Protein AF-A0A524F7F5-F1 (afdb_monomer)

Nearest PDB structures (foldseek):
  3ro3-assembly1_A  TM=8.842E-01  e=9.161E-01  Mus musculus
  8glv-assembly1_Lf  TM=8.700E-01  e=9.161E-01  Chlamydomonas reinhardtii
  8gac-assembly1_A  TM=6.993E-01  e=9.771E-01  synthetic construct
  4wnd-assembly1_A  TM=5.232E-01  e=1.186E+00  Homo sapiens
  3myf-assembly1_A  TM=6.957E-01  e=7.208E+00  Shewanella sp. W3-18-1

Secondary structure (DSSP, 8-state):
-HHHHHHHHHHHHHHHHHHHHHHTT-HHHHHHHHHHHHHHHHHTT-HHHHHHHHHHHHHHHHHHHHT-

Sequence (68 aa):
MAEDDFMVRRGQLSESLADQHLTVMEYDKSKKFYEEAYKYFKKGGHLQHADRVKKKYAECVKKINGTQ

Radius of gyration: 12.15 Å; Cα contacts (8 Å, |Δi|>4): 68; chains: 1; bounding box: 27×21×37 Å

Solvent-accessible surface area (backbone atoms only — not comparable to full-atom values): 3419 Å² total; per-residue (Å²): 122,70,66,43,56,52,26,41,53,51,13,52,51,26,40,52,52,15,53,53,26,48,76,72,66,38,52,73,60,13,51,54,25,31,55,49,14,30,52,24,15,51,73,44,67,37,53,71,58,21,52,52,40,51,52,55,45,54,52,51,51,48,55,61,66,67,73,108

Foldseek 3Di:
DVLLVVLQVQLVVLQVVLVVCLVVVVLVSSLVSLVSSLVSCVVSVVVVSNVVSVVVNVVSVVVVVVVD

pLDDT: mean 85.3, std 10.86, range [46.41, 94.31]

Structure (mmCIF, N/CA/C/O backbone):
data_AF-A0A524F7F5-F1
#
_entry.id   AF-A0A524F7F5-F1
#
loop_
_atom_site.group_PDB
_atom_site.id
_atom_site.type_symbol
_atom_site.label_atom_id
_atom_site.label_alt_id
_atom_site.label_comp_id
_atom_site.label_asym_id
_atom_site.label_entity_id
_atom_site.label_seq_id
_atom_site.pdbx_PDB_ins_code
_atom_site.Cartn_x
_atom_site.Cartn_y
_atom_site.Cartn_z
_atom_site.occupancy
_atom_site.B_iso_or_equiv
_atom_site.auth_seq_id
_atom_site.auth_comp_id
_atom_site.auth_asym_id
_atom_site.auth_atom_id
_atom_site.pdbx_PDB_model_num
ATOM 1 N N . MET A 1 1 ? 14.459 -2.346 -20.315 1.00 55.38 1 MET A N 1
ATOM 2 C CA . MET A 1 1 ? 15.065 -2.319 -18.963 1.00 55.38 1 MET A CA 1
ATOM 3 C C . MET A 1 1 ? 14.754 -1.044 -18.167 1.00 55.38 1 MET A C 1
ATOM 5 O O . MET A 1 1 ? 14.755 -1.136 -16.954 1.00 55.38 1 MET A O 1
ATOM 9 N N . ALA A 1 2 ? 14.448 0.115 -18.774 1.00 60.09 2 ALA A N 1
ATOM 10 C CA . ALA A 1 2 ? 14.222 1.366 -18.022 1.00 60.09 2 ALA A CA 1
ATOM 11 C C . ALA A 1 2 ? 12.820 1.524 -17.382 1.00 60.09 2 ALA A C 1
ATOM 13 O O . ALA A 1 2 ? 12.689 2.178 -16.350 1.00 60.09 2 ALA A O 1
ATOM 14 N N . GLU A 1 3 ? 11.771 0.940 -17.968 1.00 59.06 3 GLU A N 1
ATOM 15 C CA . GLU A 1 3 ? 10.396 1.081 -17.449 1.00 59.06 3 GLU A CA 1
ATOM 16 C C . GLU A 1 3 ? 10.154 0.288 -16.159 1.00 59.06 3 GLU A C 1
ATOM 18 O O . GLU A 1 3 ? 9.415 0.742 -15.287 1.00 59.06 3 GLU A O 1
ATOM 23 N N . ASP A 1 4 ? 10.824 -0.852 -16.015 1.00 66.50 4 ASP A N 1
ATOM 24 C CA . ASP A 1 4 ? 10.724 -1.726 -14.844 1.00 66.50 4 ASP A CA 1
ATOM 25 C C . ASP A 1 4 ? 11.260 -1.018 -13.585 1.00 66.50 4 ASP A C 1
ATOM 27 O O . ASP A 1 4 ? 10.569 -0.913 -12.571 1.00 66.50 4 ASP A O 1
ATOM 31 N N . ASP A 1 5 ? 12.432 -0.382 -13.703 1.00 78.06 5 ASP A N 1
ATOM 32 C CA . ASP A 1 5 ? 13.076 0.388 -12.630 1.00 78.06 5 ASP A CA 1
ATOM 33 C C . ASP A 1 5 ? 12.213 1.583 -12.186 1.00 78.06 5 ASP A C 1
ATOM 35 O O . ASP A 1 5 ? 12.076 1.870 -10.995 1.00 78.06 5 ASP A O 1
ATOM 39 N N . PHE A 1 6 ? 11.561 2.260 -13.139 1.00 83.69 6 PHE A N 1
ATOM 40 C CA . PHE A 1 6 ? 10.661 3.374 -12.839 1.00 83.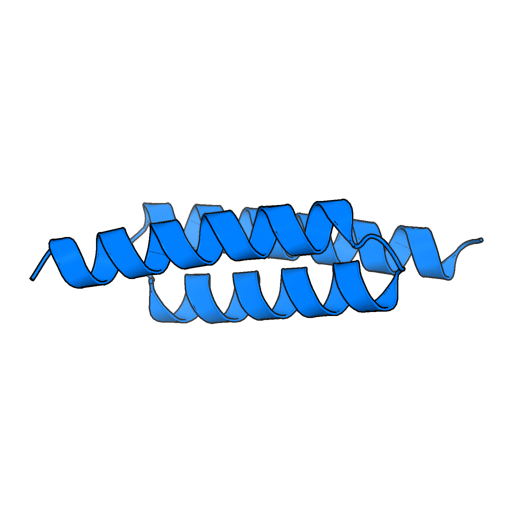69 6 PHE A CA 1
ATOM 41 C C . PHE A 1 6 ? 9.417 2.916 -12.066 1.00 83.69 6 PHE A C 1
ATOM 43 O O . PHE A 1 6 ? 9.023 3.557 -11.087 1.00 83.69 6 PHE A O 1
ATOM 50 N N . MET A 1 7 ? 8.808 1.797 -12.470 1.00 85.25 7 MET A N 1
ATOM 51 C CA . MET A 1 7 ? 7.649 1.235 -11.772 1.00 85.25 7 MET A CA 1
ATOM 52 C C . MET A 1 7 ? 8.019 0.759 -10.365 1.00 85.25 7 MET A C 1
ATOM 54 O O . MET A 1 7 ? 7.279 1.032 -9.420 1.00 85.25 7 MET A O 1
ATOM 58 N N . VAL A 1 8 ? 9.183 0.130 -10.190 1.00 85.25 8 VAL A N 1
ATOM 59 C CA . VAL A 1 8 ? 9.682 -0.287 -8.870 1.00 85.25 8 VAL A CA 1
ATOM 60 C C . VAL A 1 8 ? 9.900 0.903 -7.953 1.00 85.25 8 VAL A C 1
ATOM 62 O O . VAL A 1 8 ? 9.380 0.903 -6.837 1.00 85.25 8 VAL A O 1
ATOM 65 N N . ARG A 1 9 ? 10.614 1.937 -8.413 1.00 89.38 9 ARG A N 1
ATOM 66 C CA . ARG A 1 9 ? 10.872 3.138 -7.602 1.00 89.38 9 ARG A CA 1
ATOM 67 C C . ARG A 1 9 ? 9.581 3.822 -7.185 1.00 89.38 9 ARG A C 1
ATOM 69 O O . ARG A 1 9 ? 9.445 4.246 -6.041 1.00 89.38 9 ARG A O 1
ATOM 76 N N . ARG A 1 10 ? 8.610 3.897 -8.095 1.00 91.75 10 ARG A N 1
ATOM 77 C CA . ARG A 1 10 ? 7.301 4.484 -7.809 1.00 91.75 10 ARG A CA 1
ATOM 78 C C . ARG A 1 10 ? 6.510 3.637 -6.810 1.00 91.75 10 ARG A C 1
ATOM 80 O O . ARG A 1 10 ? 5.915 4.194 -5.897 1.00 91.75 10 ARG A O 1
ATOM 87 N N . GLY A 1 11 ? 6.582 2.309 -6.917 1.00 92.81 11 GLY A N 1
ATOM 88 C CA . GLY A 1 11 ? 6.018 1.389 -5.928 1.00 92.81 11 GLY A CA 1
ATOM 89 C C . GLY A 1 11 ? 6.634 1.553 -4.536 1.00 92.81 11 GLY A C 1
ATOM 90 O O . GLY A 1 11 ? 5.903 1.631 -3.551 1.00 92.81 11 GLY A O 1
ATOM 91 N N . GLN A 1 12 ? 7.962 1.671 -4.453 1.00 92.06 12 GLN A N 1
ATOM 92 C CA . GLN A 1 12 ? 8.686 1.894 -3.196 1.00 92.06 12 GLN A CA 1
ATOM 93 C C . GLN A 1 12 ? 8.333 3.243 -2.563 1.00 92.06 12 GLN A C 1
ATOM 95 O O . GLN A 1 12 ? 8.074 3.307 -1.364 1.00 92.06 12 GLN A O 1
ATOM 100 N N . LEU A 1 13 ? 8.266 4.308 -3.366 1.00 94.06 13 LEU A N 1
ATOM 101 C CA . LEU A 1 13 ? 7.861 5.630 -2.895 1.00 94.06 13 LEU A CA 1
ATOM 102 C C . LEU A 1 13 ? 6.442 5.604 -2.314 1.00 94.06 13 LEU A C 1
ATOM 104 O O . LEU A 1 13 ? 6.215 6.112 -1.218 1.00 94.06 13 LEU A O 1
ATOM 108 N N . SER A 1 14 ? 5.496 4.981 -3.024 1.00 93.69 14 SER A N 1
ATOM 109 C CA . SER A 1 14 ? 4.125 4.815 -2.538 1.00 93.69 14 SER A CA 1
ATOM 110 C C . SER A 1 14 ? 4.072 3.984 -1.250 1.00 93.69 14 SER A C 1
ATOM 112 O O . SER A 1 14 ? 3.322 4.334 -0.346 1.00 93.69 14 SER A O 1
ATOM 114 N N . GLU A 1 15 ? 4.889 2.932 -1.112 1.00 93.19 15 GLU A N 1
ATOM 115 C CA . GLU A 1 15 ? 4.994 2.163 0.139 1.00 93.19 15 GLU A CA 1
ATOM 116 C C . GLU A 1 15 ? 5.464 3.051 1.304 1.00 93.19 15 GLU A C 1
ATOM 118 O O . GLU A 1 15 ? 4.839 3.049 2.362 1.00 93.19 15 GLU A O 1
ATOM 123 N N . SER A 1 16 ? 6.510 3.860 1.108 1.00 93.62 16 SER A N 1
ATOM 124 C CA . SER A 1 16 ? 7.013 4.770 2.147 1.00 93.62 16 SER A CA 1
ATOM 125 C C . SER A 1 16 ? 6.002 5.848 2.540 1.00 93.62 16 SER A C 1
ATOM 127 O O . SER A 1 16 ? 5.836 6.115 3.730 1.00 93.62 16 SER A O 1
ATOM 129 N N . LEU A 1 17 ? 5.293 6.438 1.572 1.00 93.81 17 LEU A N 1
ATOM 130 C CA . LEU A 1 17 ? 4.215 7.391 1.858 1.00 93.81 17 LEU A CA 1
ATOM 131 C C . LEU A 1 17 ? 3.084 6.725 2.647 1.00 93.81 17 LEU A C 1
ATOM 133 O O . LEU A 1 17 ? 2.554 7.315 3.587 1.00 93.81 17 LEU A O 1
ATOM 137 N N . ALA A 1 18 ? 2.735 5.481 2.313 1.00 92.69 18 ALA A N 1
ATOM 138 C CA . ALA A 1 18 ? 1.717 4.735 3.038 1.00 92.69 18 ALA A CA 1
ATOM 139 C C . ALA A 1 18 ? 2.109 4.481 4.502 1.00 92.69 18 ALA A C 1
ATOM 141 O O . ALA A 1 18 ? 1.267 4.643 5.389 1.00 92.69 18 ALA A O 1
ATOM 142 N N . ASP A 1 19 ? 3.372 4.122 4.751 1.00 91.31 19 ASP A N 1
ATOM 143 C CA . ASP A 1 19 ? 3.941 3.955 6.093 1.00 91.31 19 ASP A CA 1
ATOM 144 C C . ASP A 1 19 ? 3.946 5.290 6.871 1.00 91.31 19 ASP A C 1
ATOM 146 O O . ASP A 1 19 ? 3.551 5.323 8.035 1.00 91.31 19 ASP A O 1
ATOM 150 N N . GLN A 1 20 ? 4.287 6.417 6.235 1.00 93.00 20 GLN A N 1
ATOM 151 C CA . GLN A 1 20 ? 4.208 7.742 6.871 1.00 93.00 20 GLN A CA 1
ATOM 152 C C . GLN A 1 20 ? 2.771 8.146 7.214 1.00 93.00 20 GLN A C 1
ATOM 154 O O . GLN A 1 20 ? 2.502 8.604 8.319 1.00 93.00 20 GLN A O 1
ATOM 159 N N . HIS A 1 21 ? 1.817 7.945 6.304 1.00 90.62 21 HIS A N 1
ATOM 160 C CA . HIS A 1 21 ? 0.411 8.221 6.602 1.00 90.62 21 HIS A CA 1
ATOM 161 C C . HIS A 1 21 ? -0.136 7.306 7.702 1.00 90.62 21 HIS A C 1
ATOM 163 O O . HIS A 1 21 ? -1.002 7.717 8.471 1.00 90.62 21 HIS A O 1
ATOM 169 N N . LEU A 1 22 ? 0.395 6.087 7.821 1.00 87.06 22 LEU A N 1
ATOM 170 C CA . LEU A 1 22 ? 0.049 5.180 8.907 1.00 87.06 22 LEU A CA 1
ATOM 171 C C . LEU A 1 22 ? 0.524 5.707 10.270 1.00 87.06 22 LEU A C 1
ATO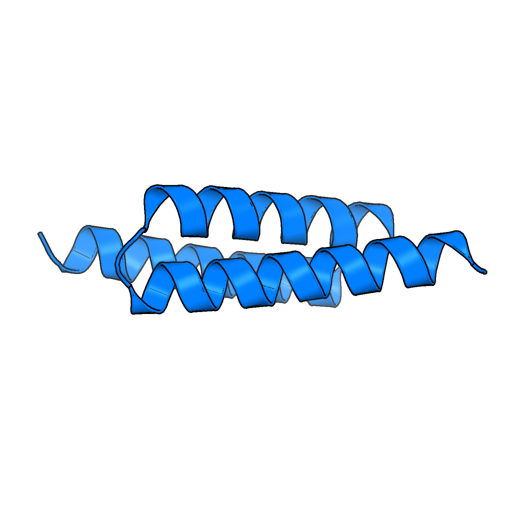M 173 O O . LEU A 1 22 ? -0.223 5.599 11.242 1.00 87.06 22 LEU A O 1
ATOM 177 N N . THR A 1 23 ? 1.723 6.295 10.357 1.00 88.06 23 THR A N 1
ATOM 178 C CA . THR A 1 23 ? 2.238 6.849 11.624 1.00 88.06 23 THR A CA 1
ATOM 179 C 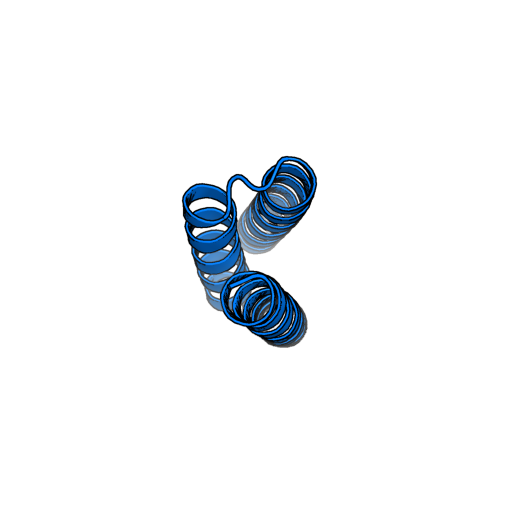C . THR A 1 23 ? 1.477 8.091 12.077 1.00 88.06 23 THR A C 1
ATOM 181 O O . THR A 1 23 ? 1.287 8.269 13.277 1.00 88.06 23 THR A O 1
ATOM 184 N N . VAL A 1 24 ? 0.975 8.909 11.145 1.00 90.25 24 VAL A N 1
ATOM 185 C CA . VAL A 1 24 ? 0.108 10.060 11.462 1.00 90.25 24 VAL A CA 1
ATOM 186 C C . VAL A 1 24 ? -1.380 9.698 11.576 1.00 90.25 24 VAL A C 1
ATOM 188 O O . VAL A 1 24 ? -2.219 10.591 11.650 1.00 90.25 24 VAL A O 1
ATOM 191 N N . MET A 1 25 ? -1.724 8.402 11.601 1.00 87.25 25 MET A N 1
ATOM 192 C CA . MET A 1 25 ? -3.104 7.892 11.696 1.00 87.25 25 MET A CA 1
ATOM 193 C C . MET A 1 25 ? -4.028 8.351 10.550 1.00 87.25 25 MET A C 1
ATOM 195 O O . MET A 1 25 ? -5.251 8.256 10.635 1.00 87.25 25 MET A O 1
ATOM 199 N N . GLU A 1 26 ? -3.462 8.790 9.423 1.00 88.94 26 GLU A N 1
ATOM 200 C CA . GLU A 1 26 ? -4.198 9.108 8.197 1.00 88.94 26 GLU A CA 1
ATOM 201 C C . GLU A 1 26 ? -4.461 7.836 7.386 1.00 88.94 26 GLU A C 1
ATOM 203 O O . GLU A 1 26 ? -3.972 7.622 6.272 1.00 88.94 26 GLU A O 1
ATOM 208 N N . TYR A 1 27 ? -5.266 6.964 7.972 1.00 85.19 27 TYR A N 1
ATOM 209 C CA . TYR A 1 27 ? -5.528 5.618 7.486 1.00 85.19 27 TYR A CA 1
ATOM 210 C C . TYR A 1 27 ? -6.112 5.554 6.070 1.00 85.19 27 TYR A C 1
ATOM 212 O O . TYR A 1 27 ? -5.745 4.675 5.289 1.00 85.19 27 TYR A O 1
ATOM 220 N N . ASP A 1 28 ? -6.980 6.499 5.708 1.00 87.44 28 ASP A N 1
ATOM 221 C CA . ASP A 1 28 ? -7.598 6.557 4.378 1.00 87.44 28 ASP A CA 1
ATOM 222 C C . ASP A 1 28 ? -6.559 6.844 3.278 1.00 87.44 28 ASP A C 1
ATOM 224 O O . ASP A 1 28 ? -6.543 6.206 2.222 1.00 87.44 28 ASP A O 1
ATOM 228 N N . LYS A 1 29 ? -5.613 7.749 3.565 1.00 90.12 29 LYS A N 1
ATOM 229 C CA . LYS A 1 29 ? -4.489 8.051 2.670 1.0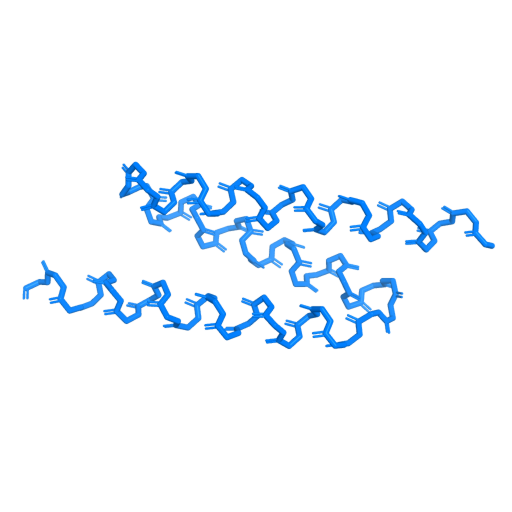0 90.12 29 LYS A CA 1
ATOM 230 C C . LYS A 1 29 ? -3.500 6.892 2.624 1.00 90.12 29 LYS A C 1
ATOM 232 O O . LYS A 1 29 ? -3.102 6.485 1.535 1.00 90.12 29 LYS A O 1
ATOM 237 N N . SER A 1 30 ? -3.163 6.314 3.779 1.00 90.69 30 SER A N 1
ATOM 238 C CA . SER A 1 30 ? -2.285 5.140 3.867 1.00 90.69 30 SER A CA 1
ATOM 239 C C . SER A 1 30 ? -2.795 3.987 2.993 1.00 90.69 30 SER A C 1
ATOM 241 O O . SER A 1 30 ? -2.036 3.428 2.200 1.00 90.69 30 SER A O 1
ATOM 243 N N . LYS A 1 31 ? -4.103 3.689 3.044 1.00 89.62 31 LYS A N 1
ATOM 244 C CA . LYS A 1 31 ? -4.731 2.672 2.186 1.00 89.62 31 LYS A CA 1
ATOM 245 C C . LYS A 1 31 ? -4.524 2.955 0.697 1.00 89.62 31 LYS A C 1
ATOM 247 O O . LYS A 1 31 ? -4.061 2.065 -0.014 1.00 89.62 31 LYS A O 1
ATOM 252 N N . LYS A 1 32 ? -4.811 4.181 0.241 1.00 92.50 32 L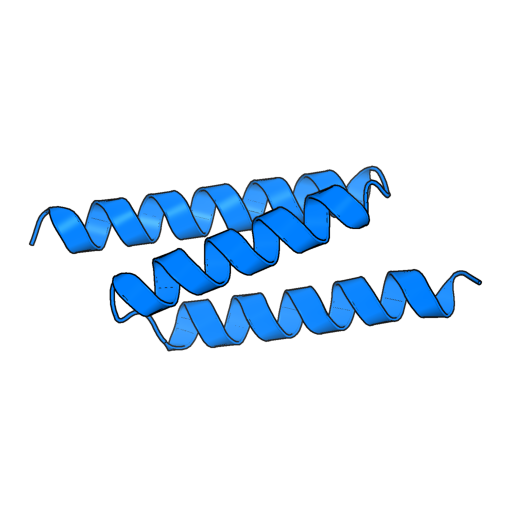YS A N 1
ATOM 253 C CA . LYS A 1 32 ? -4.649 4.573 -1.173 1.00 92.50 32 LYS A CA 1
ATOM 254 C C . LYS A 1 32 ? -3.213 4.382 -1.654 1.00 92.50 32 LYS A C 1
ATOM 256 O O . LYS A 1 32 ? -2.995 3.812 -2.722 1.00 92.50 32 LYS A O 1
ATOM 261 N N . PHE A 1 33 ? -2.236 4.786 -0.845 1.00 94.31 33 PHE A N 1
ATOM 262 C CA . PHE A 1 33 ? -0.825 4.641 -1.196 1.00 94.31 33 PHE A CA 1
ATOM 263 C C . PHE A 1 33 ? -0.357 3.180 -1.208 1.00 94.31 33 PHE A C 1
ATOM 265 O O . PHE A 1 33 ? 0.386 2.792 -2.109 1.00 94.31 33 PHE A O 1
ATOM 272 N N . TYR A 1 34 ? -0.836 2.335 -0.291 1.00 93.12 34 TYR A N 1
ATOM 273 C CA . TYR A 1 34 ? -0.559 0.896 -0.346 1.00 93.12 34 TYR A CA 1
ATOM 274 C C . TYR A 1 34 ? -1.177 0.225 -1.586 1.00 93.12 34 TYR A C 1
ATOM 276 O O . TYR A 1 34 ? -0.535 -0.622 -2.211 1.00 93.12 34 TYR A O 1
ATOM 284 N N . GLU A 1 35 ? -2.388 0.615 -1.993 1.00 91.81 35 GLU A N 1
ATOM 285 C CA . GLU A 1 35 ? -3.001 0.126 -3.236 1.00 91.81 35 GLU A CA 1
ATOM 286 C C . GLU A 1 35 ? -2.233 0.577 -4.486 1.00 91.81 35 GLU A C 1
ATOM 288 O O . GLU A 1 35 ? -2.061 -0.200 -5.431 1.00 91.81 35 GLU A O 1
ATOM 293 N N . GLU A 1 36 ? -1.745 1.818 -4.502 1.00 93.56 36 GLU A N 1
ATOM 294 C CA . GLU A 1 36 ? -0.877 2.319 -5.567 1.00 93.56 36 GLU A CA 1
ATOM 295 C C . GLU A 1 36 ? 0.450 1.562 -5.629 1.00 93.56 36 GLU A C 1
ATOM 297 O O . GLU A 1 36 ? 0.826 1.086 -6.703 1.00 93.56 36 GLU A O 1
ATOM 302 N N . ALA A 1 37 ? 1.114 1.365 -4.487 1.00 93.81 37 ALA A N 1
ATOM 303 C CA . ALA A 1 37 ? 2.347 0.590 -4.398 1.00 93.81 37 ALA A CA 1
ATOM 304 C C . ALA A 1 37 ? 2.156 -0.824 -4.966 1.00 93.81 37 ALA A C 1
ATOM 306 O O . ALA A 1 37 ? 2.936 -1.278 -5.806 1.00 93.81 37 ALA A O 1
ATOM 307 N N . TYR A 1 38 ? 1.06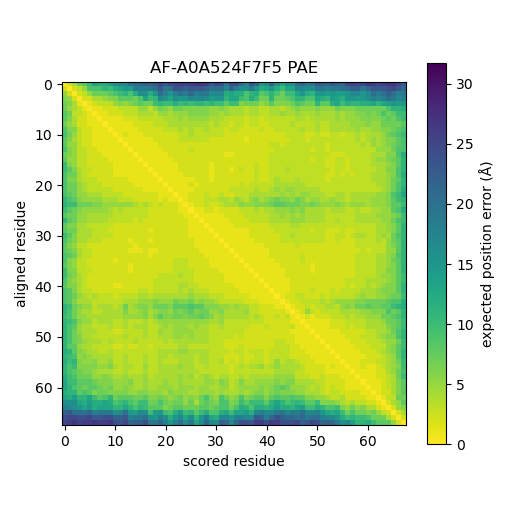0 -1.491 -4.588 1.00 93.69 38 TYR A N 1
ATOM 308 C CA . TYR A 1 38 ? 0.703 -2.808 -5.109 1.00 93.69 38 TYR A CA 1
ATOM 309 C C . TYR A 1 38 ? 0.534 -2.803 -6.635 1.00 93.69 38 TYR A C 1
ATOM 311 O O . TYR A 1 38 ? 1.062 -3.683 -7.322 1.00 93.69 38 TYR A O 1
ATOM 319 N N . LYS A 1 39 ? -0.167 -1.804 -7.189 1.00 92.75 39 LYS A N 1
ATOM 320 C CA . LYS A 1 39 ? -0.356 -1.666 -8.641 1.00 92.75 39 LYS A CA 1
ATOM 321 C C . LYS A 1 39 ? 0.973 -1.491 -9.374 1.00 92.75 39 LYS A C 1
ATOM 323 O O . LYS A 1 39 ? 1.150 -2.125 -10.412 1.00 92.75 39 LYS A O 1
ATOM 328 N N . TYR A 1 40 ? 1.896 -0.676 -8.864 1.00 91.88 40 TYR A N 1
ATOM 329 C CA . TYR A 1 40 ? 3.192 -0.467 -9.520 1.00 91.88 40 TYR A CA 1
ATOM 330 C C . TYR A 1 40 ? 4.088 -1.701 -9.450 1.00 91.88 40 TYR A C 1
ATOM 332 O O . TYR A 1 40 ? 4.611 -2.113 -10.482 1.00 91.88 40 TYR A O 1
ATOM 340 N N . PHE A 1 41 ? 4.185 -2.357 -8.289 1.00 90.75 41 PHE A N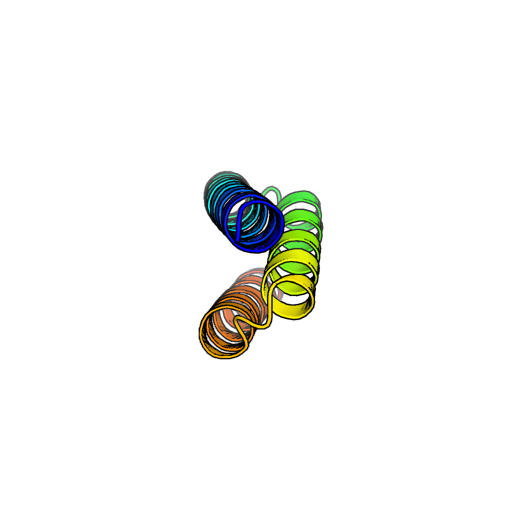 1
ATOM 341 C CA . PHE A 1 41 ? 4.952 -3.600 -8.171 1.00 90.75 41 PHE A CA 1
ATOM 342 C C . PHE A 1 41 ? 4.386 -4.716 -9.048 1.00 90.75 41 PHE A C 1
ATOM 344 O O . PHE A 1 41 ? 5.148 -5.463 -9.654 1.00 90.75 41 PHE A O 1
ATOM 351 N N . LYS A 1 42 ? 3.058 -4.805 -9.180 1.00 89.62 42 LYS A N 1
ATOM 352 C CA . LYS A 1 42 ? 2.422 -5.762 -10.091 1.00 89.62 42 LYS A CA 1
ATOM 353 C C . LYS A 1 42 ? 2.700 -5.434 -11.562 1.00 89.62 42 LYS A C 1
ATOM 355 O O . LYS A 1 42 ? 2.926 -6.355 -12.340 1.00 89.62 42 LYS A O 1
ATOM 360 N N . LYS A 1 43 ? 2.686 -4.151 -11.944 1.00 88.56 43 LYS A N 1
ATOM 361 C CA . LYS A 1 43 ? 2.978 -3.715 -13.321 1.00 88.56 43 LYS A CA 1
ATOM 362 C C . LYS A 1 43 ? 4.439 -3.934 -13.719 1.00 88.56 43 LYS A C 1
ATOM 364 O O . LYS A 1 43 ? 4.668 -4.353 -14.843 1.00 88.56 43 LYS A O 1
ATOM 369 N N . GLY A 1 44 ? 5.383 -3.731 -12.800 1.00 85.19 44 GLY A N 1
ATOM 370 C CA . GLY A 1 44 ? 6.800 -4.055 -13.012 1.00 85.19 44 GLY A CA 1
ATOM 371 C C . GLY A 1 44 ? 7.136 -5.542 -12.839 1.00 85.19 44 GLY A C 1
ATOM 372 O O . GLY A 1 44 ? 8.291 -5.895 -12.711 1.00 85.19 44 GLY A O 1
ATOM 373 N N . GLY A 1 45 ? 6.156 -6.445 -12.703 1.00 87.75 45 GLY A N 1
ATOM 374 C CA . GLY A 1 45 ? 6.435 -7.880 -12.529 1.00 87.75 45 GLY A CA 1
ATOM 375 C C . GLY A 1 45 ? 7.061 -8.282 -11.180 1.00 87.75 45 GLY A C 1
ATOM 376 O O . GLY A 1 45 ? 7.337 -9.460 -10.950 1.00 87.75 45 GLY A O 1
ATOM 377 N N . HIS A 1 46 ? 7.213 -7.355 -10.232 1.00 86.69 46 HIS A N 1
ATOM 378 C CA . HIS A 1 46 ? 7.771 -7.594 -8.898 1.00 86.69 46 HIS A CA 1
ATOM 379 C C . HIS A 1 46 ? 6.723 -8.137 -7.919 1.00 86.69 46 HIS A C 1
ATOM 381 O O . HIS A 1 46 ? 6.362 -7.508 -6.919 1.00 86.69 46 HIS A O 1
ATOM 387 N N . LEU A 1 47 ? 6.249 -9.356 -8.181 1.00 86.44 47 LEU A N 1
ATOM 388 C CA . LEU A 1 47 ? 5.206 -10.012 -7.383 1.00 86.44 47 LEU A CA 1
ATOM 389 C C . LEU A 1 47 ? 5.589 -10.188 -5.904 1.00 86.44 47 LEU A C 1
ATOM 391 O O . LEU A 1 47 ? 4.726 -10.068 -5.038 1.00 86.44 47 LEU A O 1
ATOM 395 N N . GLN A 1 48 ? 6.874 -10.398 -5.595 1.00 89.50 48 GLN A N 1
ATOM 396 C CA . GLN A 1 48 ? 7.351 -10.496 -4.208 1.00 89.50 48 GLN A CA 1
ATOM 397 C C . GLN A 1 48 ? 7.136 -9.189 -3.428 1.00 89.50 48 GLN A C 1
ATOM 399 O O . GLN A 1 48 ? 6.709 -9.207 -2.274 1.00 89.50 48 GLN A O 1
ATOM 404 N N . HIS A 1 49 ? 7.400 -8.041 -4.057 1.00 88.19 49 HIS A N 1
ATOM 405 C CA . HIS A 1 49 ? 7.162 -6.736 -3.440 1.00 88.19 49 HIS A CA 1
ATOM 406 C C . HIS A 1 49 ? 5.669 -6.432 -3.335 1.00 88.19 49 HIS A C 1
ATOM 408 O O . HIS A 1 49 ? 5.219 -5.933 -2.304 1.00 88.19 49 HIS A O 1
ATOM 414 N N . ALA A 1 50 ? 4.886 -6.814 -4.346 1.00 89.88 50 ALA A N 1
ATOM 415 C CA . ALA A 1 50 ? 3.434 -6.695 -4.303 1.00 89.88 50 ALA A CA 1
ATOM 416 C C . ALA A 1 50 ? 2.831 -7.499 -3.131 1.00 89.88 50 ALA A C 1
ATOM 418 O O . ALA A 1 50 ? 1.985 -6.987 -2.397 1.00 89.88 50 ALA A O 1
ATOM 419 N N . ASP A 1 51 ? 3.293 -8.732 -2.900 1.00 91.50 51 ASP A N 1
ATOM 420 C CA . ASP A 1 51 ? 2.823 -9.562 -1.783 1.00 91.50 51 ASP A CA 1
ATOM 421 C C . ASP A 1 51 ? 3.205 -8.966 -0.417 1.00 91.50 51 ASP A C 1
ATOM 423 O O . ASP A 1 51 ? 2.375 -8.900 0.494 1.00 91.50 51 ASP A O 1
ATOM 427 N N . ARG A 1 52 ? 4.430 -8.430 -0.294 1.00 90.94 52 ARG A N 1
ATOM 428 C CA . ARG A 1 52 ? 4.881 -7.714 0.912 1.00 90.94 52 ARG A CA 1
ATOM 429 C C . ARG A 1 52 ? 3.993 -6.507 1.222 1.00 90.94 52 ARG A C 1
ATOM 431 O O . ARG A 1 52 ? 3.529 -6.369 2.353 1.00 90.94 52 ARG A O 1
ATOM 438 N N . VAL A 1 53 ? 3.726 -5.663 0.225 1.00 91.94 53 VAL A N 1
ATOM 439 C CA . VAL A 1 53 ? 2.844 -4.493 0.361 1.00 91.94 53 VAL A CA 1
ATOM 440 C C . VAL A 1 53 ? 1.440 -4.907 0.790 1.00 91.94 53 VAL A C 1
ATOM 442 O O . VAL A 1 53 ? 0.854 -4.288 1.674 1.00 91.94 53 VAL A O 1
ATOM 445 N N . LYS A 1 54 ? 0.908 -5.994 0.223 1.00 90.75 54 LYS A N 1
ATOM 446 C CA . LYS A 1 54 ? -0.417 -6.508 0.581 1.00 90.75 54 LYS A CA 1
ATOM 447 C C . LYS A 1 54 ? -0.489 -6.971 2.041 1.00 90.75 54 LYS A C 1
ATOM 449 O O . LYS A 1 54 ? -1.503 -6.741 2.699 1.00 90.75 54 LYS A O 1
ATOM 454 N N . LYS A 1 55 ? 0.575 -7.590 2.566 1.00 90.25 55 LYS A N 1
ATOM 455 C CA . LYS A 1 55 ? 0.667 -7.971 3.988 1.00 90.25 55 LYS A CA 1
ATOM 456 C C . LYS A 1 55 ? 0.675 -6.744 4.897 1.00 90.25 55 LYS A C 1
ATOM 458 O O . LYS A 1 55 ? -0.158 -6.671 5.797 1.00 90.25 55 LYS A O 1
ATOM 463 N N . LYS A 1 56 ? 1.519 -5.751 4.598 1.00 86.69 56 LYS A N 1
ATOM 464 C CA . LYS A 1 56 ? 1.553 -4.473 5.331 1.00 86.69 56 LYS A CA 1
ATOM 465 C C . LYS A 1 56 ? 0.204 -3.754 5.313 1.00 86.69 56 LYS A C 1
ATOM 467 O O . LYS A 1 56 ? -0.259 -3.283 6.348 1.00 86.69 56 LYS A O 1
ATOM 472 N N . TYR A 1 57 ? -0.466 -3.7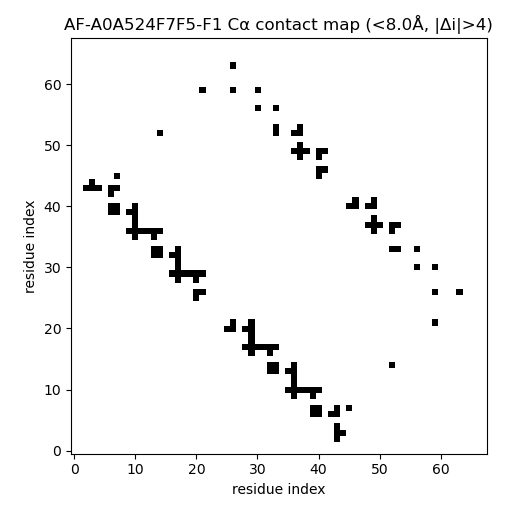31 4.160 1.00 87.69 57 TYR A N 1
ATOM 473 C CA . TYR A 1 57 ? -1.824 -3.206 4.037 1.00 87.69 57 TYR A CA 1
ATOM 474 C C . TYR A 1 57 ? -2.799 -3.938 4.967 1.00 87.69 57 TYR A C 1
ATOM 476 O O . TYR A 1 57 ? -3.536 -3.296 5.709 1.00 87.69 57 TYR A O 1
ATOM 484 N N . ALA A 1 58 ? -2.787 -5.273 4.986 1.00 86.88 58 ALA A N 1
ATOM 485 C CA . ALA A 1 58 ? -3.662 -6.049 5.863 1.00 86.88 58 ALA A CA 1
ATOM 486 C C . ALA A 1 58 ? -3.395 -5.774 7.355 1.00 86.88 58 ALA A C 1
ATOM 488 O O . ALA A 1 58 ? -4.340 -5.681 8.139 1.00 86.88 58 ALA A O 1
ATOM 489 N N . GLU A 1 59 ? -2.133 -5.604 7.754 1.00 84.50 59 GLU A N 1
ATOM 490 C CA . GLU A 1 59 ? -1.775 -5.194 9.118 1.00 84.50 59 GLU A CA 1
ATOM 491 C C . GLU A 1 59 ? -2.246 -3.773 9.445 1.00 84.50 59 GLU A C 1
ATOM 493 O O . GLU A 1 59 ? -2.786 -3.542 10.527 1.00 84.50 59 GLU A O 1
ATOM 498 N N . CYS A 1 60 ? -2.115 -2.840 8.500 1.00 79.75 60 CYS A N 1
ATOM 499 C CA . CYS A 1 60 ? -2.653 -1.485 8.604 1.00 79.75 60 CYS A CA 1
ATOM 500 C C . CYS A 1 60 ? -4.172 -1.518 8.848 1.00 79.75 60 CYS A C 1
ATOM 502 O O . CYS A 1 60 ? -4.651 -0.926 9.813 1.00 79.75 60 CYS A O 1
ATOM 504 N N . VAL A 1 61 ? -4.926 -2.300 8.067 1.00 81.50 61 VAL A N 1
ATOM 505 C CA . VAL A 1 61 ? -6.382 -2.458 8.252 1.00 81.50 61 VAL A CA 1
ATOM 506 C C . VAL A 1 61 ? -6.738 -3.061 9.608 1.00 81.50 61 VAL A C 1
ATOM 508 O O . VAL A 1 61 ? -7.687 -2.608 10.245 1.00 81.50 61 VAL A O 1
ATOM 511 N N . LYS A 1 62 ? -5.972 -4.044 10.089 1.00 83.00 62 LYS A N 1
ATOM 512 C CA . LYS A 1 62 ? -6.184 -4.612 11.427 1.00 83.00 62 LYS A CA 1
ATOM 513 C C . LYS A 1 62 ? -5.961 -3.583 12.531 1.00 83.00 62 LYS A C 1
ATOM 515 O O . LYS A 1 62 ? -6.764 -3.536 13.453 1.00 83.00 62 LYS A O 1
ATOM 520 N N . LYS A 1 63 ? -4.918 -2.751 12.433 1.00 73.44 63 LYS A N 1
ATOM 521 C CA . LYS A 1 63 ? -4.680 -1.666 13.398 1.00 73.44 63 LYS A CA 1
ATOM 522 C C . LYS A 1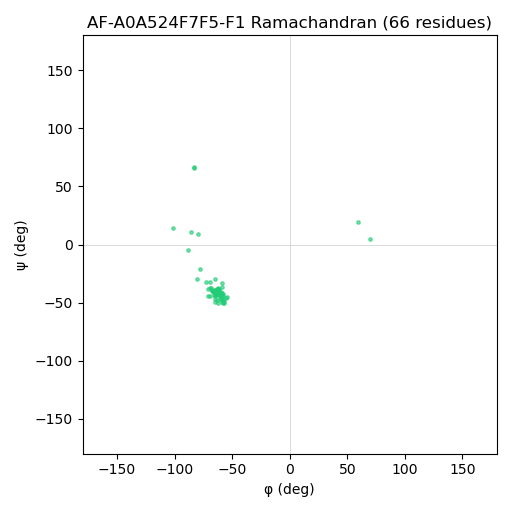 63 ? -5.827 -0.656 13.389 1.00 73.44 63 LYS A C 1
ATOM 524 O O . LYS A 1 63 ? -6.299 -0.291 14.454 1.00 73.44 63 LYS A O 1
ATOM 529 N N . ILE A 1 64 ? -6.337 -0.287 12.215 1.00 71.94 64 ILE A N 1
ATOM 530 C CA . ILE A 1 64 ? -7.502 0.607 12.089 1.00 71.94 64 ILE A CA 1
ATOM 531 C C . ILE A 1 64 ? -8.727 0.030 12.808 1.00 71.94 64 ILE A C 1
ATOM 533 O O . ILE A 1 64 ? -9.343 0.712 13.619 1.00 71.94 64 ILE A O 1
ATOM 537 N N . ASN A 1 65 ? -9.053 -1.236 12.542 1.00 67.31 65 ASN A N 1
ATOM 538 C CA . ASN A 1 65 ? -10.254 -1.876 13.086 1.00 67.31 65 ASN A CA 1
ATOM 539 C C . ASN A 1 65 ? -10.109 -2.315 14.555 1.00 67.31 65 ASN A C 1
ATOM 541 O O . ASN A 1 65 ? -11.112 -2.525 15.221 1.00 67.31 65 ASN A O 1
ATOM 545 N N . GLY A 1 66 ? -8.882 -2.493 15.054 1.00 62.31 66 GLY A N 1
ATOM 546 C CA . GLY A 1 66 ? -8.595 -2.840 16.450 1.00 62.31 66 GLY A CA 1
ATOM 547 C C . GLY A 1 66 ? -8.447 -1.635 17.383 1.00 62.31 66 GLY A C 1
ATOM 548 O O . GLY A 1 66 ? -8.265 -1.831 18.578 1.00 62.31 66 GLY A O 1
ATOM 549 N N . THR A 1 67 ? -8.497 -0.410 16.845 1.00 53.59 67 THR A N 1
ATOM 550 C CA . THR A 1 67 ? -8.475 0.841 17.630 1.00 53.59 67 THR A CA 1
ATOM 551 C C . THR A 1 67 ? -9.883 1.448 17.775 1.00 53.59 67 THR A C 1
ATOM 553 O O . THR A 1 67 ? -10.010 2.615 18.136 1.00 53.59 67 THR A O 1
ATOM 556 N N . GLN A 1 68 ? -10.937 0.676 17.467 1.00 46.41 68 GLN A N 1
ATOM 557 C CA . GLN A 1 68 ? -12.335 1.030 17.746 1.00 46.41 68 GLN A CA 1
ATOM 558 C C . GLN A 1 68 ? -12.783 0.507 19.107 1.00 46.41 68 GLN A C 1
ATOM 560 O O . GLN A 1 68 ? -12.398 -0.634 19.450 1.00 46.41 68 GLN A O 1
#

Mean predicted aligned error: 4.97 Å